Protein AF-A0A7S4MY17-F1 (afdb_monomer_lite)

Foldseek 3Di:
DQADEDEDAQLVVCVVVLVVCVVVVPPNLLRHAYYAYEQDNDDPVCVVPDPDQDLHDLQVRLLSLLVCCVVSVHPYYYHDHSDDPSSRVSNVVSNPVPPDPPDDD

InterPro domains:
  IPR003726 Homocysteine-binding domain [PF02574] (3-94)
  IPR036589 Homocysteine-binding domain superfamily [G3DSA:3.20.20.330] (1-102)
  IPR036589 Homocysteine-binding domain superfamily [SSF82282] (1-98)

Organism: NCBI:txid265563

Radius of gyration: 14.43 Å; chains: 1; bounding box: 33×27×44 Å

Sequence (105 aa):
PIFYMVSCAHPSHLFQTLEKAGAKGEKWLDRFKGFRTNASCKSHEELDNSTVLDRGDILELSVALKKMHAEYNLRIVGGCCGTDHEHIQAISRCISDVSDSPDTQ

Secondary structure (DSSP, 8-state):
---EEEEEE-GGGTHHHHHHHHHTT-TTGGGEEEEEE-S--S-HHHHHT-SS-----HHHHHHHHHHHHHHHT-SEEEE-TT--HHHHHHHHHHHHTS-------

Structure (mmCIF, N/CA/C/O backbone):
data_AF-A0A7S4MY17-F1
#
_entry.id   AF-A0A7S4MY17-F1
#
loop_
_atom_site.group_PDB
_atom_site.id
_atom_site.type_symbol
_atom_site.label_atom_id
_atom_site.label_alt_id
_atom_site.label_comp_id
_atom_site.label_asym_id
_atom_site.label_entity_id
_atom_site.label_seq_id
_atom_site.pdbx_PDB_ins_code
_atom_site.Cartn_x
_atom_site.Cartn_y
_atom_site.Cartn_z
_atom_site.occupancy
_atom_site.B_iso_or_equiv
_atom_site.auth_seq_id
_atom_site.auth_comp_id
_atom_site.auth_asym_id
_atom_site.auth_atom_id
_atom_site.pdbx_PDB_model_num
ATOM 1 N N . PRO A 1 1 ? -22.959 -0.524 0.927 1.00 83.94 1 PRO A N 1
ATOM 2 C CA . PRO A 1 1 ? -21.772 -1.379 0.645 1.00 83.94 1 PRO A CA 1
ATOM 3 C C . PRO A 1 1 ? -21.294 -2.055 1.939 1.00 83.94 1 PRO A C 1
ATOM 5 O O . PRO A 1 1 ? -21.636 -1.545 3.000 1.00 83.94 1 PRO A O 1
ATOM 8 N N . ILE A 1 2 ? -20.553 -3.169 1.882 1.00 92.06 2 ILE A N 1
ATOM 9 C CA . ILE A 1 2 ? -20.018 -3.842 3.089 1.00 92.06 2 ILE A CA 1
ATOM 10 C C . ILE A 1 2 ? -18.659 -3.229 3.464 1.00 92.06 2 ILE A C 1
ATOM 12 O O . ILE A 1 2 ? -18.470 -2.752 4.578 1.00 92.06 2 ILE A O 1
ATOM 16 N N . PHE A 1 3 ? -17.767 -3.065 2.490 1.00 96.19 3 PHE A N 1
ATOM 17 C CA . PHE A 1 3 ? -16.484 -2.370 2.632 1.00 96.19 3 PHE A CA 1
ATOM 18 C C . PHE A 1 3 ? -16.141 -1.590 1.354 1.00 96.19 3 PHE A C 1
ATOM 20 O O . PHE A 1 3 ? -16.883 -1.649 0.370 1.00 96.19 3 PHE A O 1
ATOM 27 N N . TYR A 1 4 ? -15.034 -0.854 1.399 1.00 95.50 4 TYR A N 1
ATOM 28 C CA . TYR A 1 4 ? -14.445 -0.119 0.286 1.00 95.50 4 TYR A CA 1
ATOM 29 C C . TYR A 1 4 ? -13.002 -0.574 0.055 1.00 95.50 4 TYR A C 1
ATOM 31 O O . TYR A 1 4 ? -12.324 -1.041 0.977 1.00 95.50 4 TYR A O 1
ATOM 39 N N . MET A 1 5 ? -12.543 -0.417 -1.184 1.00 96.44 5 MET A N 1
ATOM 40 C CA . MET A 1 5 ? -11.183 -0.719 -1.612 1.00 96.44 5 MET A CA 1
ATOM 41 C C . MET A 1 5 ? -10.680 0.391 -2.527 1.00 96.44 5 MET A C 1
ATOM 43 O O . MET A 1 5 ? -11.449 0.928 -3.322 1.00 96.44 5 MET A O 1
ATOM 47 N N . VAL A 1 6 ? -9.384 0.685 -2.436 1.00 96.62 6 VAL A N 1
ATOM 48 C CA . VAL A 1 6 ? -8.679 1.535 -3.400 1.00 96.62 6 VAL A CA 1
ATOM 49 C C . VAL A 1 6 ? -7.873 0.649 -4.347 1.00 96.62 6 VAL A C 1
ATOM 51 O O . VAL A 1 6 ? -7.349 -0.395 -3.953 1.00 96.62 6 VAL A O 1
ATOM 54 N N . SER A 1 7 ? -7.766 1.049 -5.608 1.00 96.00 7 SER A N 1
ATOM 55 C CA . SER A 1 7 ? -6.866 0.423 -6.572 1.00 96.00 7 SER A CA 1
ATOM 56 C C . SER A 1 7 ? -6.175 1.474 -7.429 1.00 96.00 7 SER A C 1
ATOM 58 O O . SER A 1 7 ? -6.611 2.621 -7.458 1.00 96.00 7 SER A O 1
ATOM 60 N N . CYS A 1 8 ? -5.154 1.064 -8.179 1.00 94.50 8 CYS A N 1
ATOM 61 C CA . CYS A 1 8 ? -4.462 1.911 -9.152 1.00 94.50 8 CYS A CA 1
ATOM 62 C C . CYS A 1 8 ? -3.767 3.140 -8.532 1.00 94.50 8 CYS A C 1
ATOM 64 O O . CYS A 1 8 ? -3.757 4.228 -9.106 1.00 94.50 8 CYS A O 1
ATOM 66 N N . ALA A 1 9 ? -3.201 2.965 -7.336 1.00 94.94 9 ALA A N 1
ATOM 67 C CA . ALA A 1 9 ? -2.400 3.973 -6.648 1.00 94.94 9 ALA A CA 1
ATOM 68 C C . ALA A 1 9 ? -1.229 3.311 -5.910 1.00 94.94 9 ALA A C 1
ATOM 70 O O . ALA A 1 9 ? -1.357 2.183 -5.424 1.00 94.94 9 ALA A O 1
ATOM 71 N N . HIS A 1 10 ? -0.098 4.002 -5.808 1.00 96.25 10 HIS A N 1
ATOM 72 C CA . HIS A 1 10 ? 1.010 3.604 -4.936 1.00 96.25 10 HIS A CA 1
ATOM 73 C C . HIS A 1 10 ? 0.685 3.923 -3.459 1.00 96.25 10 HIS A C 1
ATOM 75 O O . HIS A 1 10 ? -0.031 4.901 -3.209 1.00 96.25 10 HIS A O 1
ATOM 81 N N . PRO A 1 11 ? 1.186 3.160 -2.460 1.00 95.44 11 PRO A N 1
ATOM 82 C CA . PRO A 1 11 ? 0.880 3.397 -1.046 1.00 95.44 11 PRO A CA 1
ATOM 83 C C . PRO A 1 11 ? 1.271 4.805 -0.575 1.00 95.44 11 PRO A C 1
ATOM 85 O O . PRO A 1 11 ? 0.549 5.422 0.211 1.00 95.44 11 PRO A O 1
ATOM 88 N N . SER A 1 12 ? 2.373 5.347 -1.113 1.00 94.75 12 SER A N 1
ATOM 89 C CA . SER A 1 12 ? 2.881 6.685 -0.770 1.00 94.75 12 SER A CA 1
ATOM 90 C C . SER A 1 12 ? 1.859 7.805 -0.990 1.00 94.75 12 SER A C 1
ATOM 92 O O . SER A 1 12 ? 1.844 8.768 -0.228 1.00 94.75 12 SER A O 1
ATOM 94 N N . HIS A 1 13 ? 0.963 7.669 -1.972 1.00 94.44 13 HIS A N 1
ATOM 95 C CA . HIS A 1 13 ? -0.074 8.667 -2.250 1.00 94.44 13 HIS A CA 1
ATOM 96 C C . HIS A 1 13 ? -1.245 8.621 -1.256 1.00 94.44 13 HIS A C 1
ATOM 98 O O . HIS A 1 13 ? -2.038 9.561 -1.197 1.00 94.44 13 HIS A O 1
ATOM 104 N N . LEU A 1 14 ? -1.382 7.540 -0.481 1.00 93.88 14 LEU A N 1
ATOM 105 C CA . LEU A 1 14 ? -2.503 7.340 0.439 1.00 93.88 14 LEU A CA 1
ATOM 106 C C . LEU A 1 14 ? -2.143 7.590 1.901 1.00 93.88 14 LEU A C 1
ATOM 108 O O . LEU A 1 14 ? -3.025 8.028 2.638 1.00 93.88 14 LEU A O 1
ATOM 112 N N . PHE A 1 15 ? -0.893 7.352 2.320 1.00 92.94 15 PHE A N 1
ATOM 113 C CA . PHE A 1 15 ? -0.497 7.415 3.736 1.00 92.94 15 PHE A CA 1
ATOM 114 C C . PHE A 1 15 ? -0.976 8.687 4.432 1.00 92.94 15 PHE A C 1
ATOM 116 O O . PHE A 1 15 ? -1.708 8.610 5.413 1.00 92.94 15 PHE A O 1
ATOM 123 N N . GLN A 1 16 ? -0.675 9.858 3.868 1.00 94.31 16 GLN A N 1
ATOM 124 C CA . GLN A 1 16 ? -1.053 11.124 4.494 1.00 94.31 16 GLN A CA 1
ATOM 125 C C . GLN A 1 16 ? -2.580 11.289 4.624 1.00 94.31 16 GLN A C 1
ATOM 127 O O . GLN A 1 16 ? -3.071 11.865 5.596 1.00 94.31 16 GLN A O 1
ATOM 132 N N . THR A 1 17 ? -3.345 10.814 3.640 1.00 94.75 17 THR A N 1
ATOM 133 C CA . THR A 1 17 ? -4.812 10.898 3.652 1.00 94.75 17 THR A CA 1
ATOM 134 C C . THR A 1 17 ? -5.402 9.966 4.707 1.00 94.75 17 THR A C 1
ATOM 136 O O . THR A 1 17 ? -6.299 10.376 5.445 1.00 94.75 17 THR A O 1
ATOM 139 N N . LEU A 1 18 ? -4.882 8.741 4.809 1.00 95.62 18 LEU A N 1
ATOM 140 C CA . LEU A 1 18 ? -5.334 7.747 5.781 1.00 95.62 18 LEU A CA 1
ATOM 141 C C . LEU A 1 18 ? -4.959 8.143 7.215 1.00 95.62 18 LEU A C 1
ATOM 143 O O . LEU A 1 18 ? -5.820 8.100 8.090 1.00 95.62 18 LEU A O 1
ATOM 147 N N . GLU A 1 19 ? -3.739 8.637 7.441 1.00 95.75 19 GLU A N 1
ATOM 148 C CA . GLU A 1 19 ? -3.295 9.158 8.741 1.00 95.75 19 GLU A CA 1
ATOM 149 C C . GLU A 1 19 ? -4.183 10.319 9.210 1.00 95.75 19 GLU A C 1
ATOM 151 O O . GLU A 1 19 ? -4.673 10.325 10.341 1.00 95.75 19 GLU A O 1
ATOM 156 N N . LYS A 1 20 ? -4.466 11.287 8.325 1.00 97.12 20 LYS A N 1
ATOM 157 C CA . LYS A 1 20 ? -5.373 12.408 8.630 1.00 97.12 20 LYS A CA 1
ATOM 158 C C . LYS A 1 20 ? -6.792 11.934 8.944 1.00 97.12 20 LYS A C 1
ATOM 160 O O . LYS A 1 20 ? -7.437 12.516 9.813 1.00 97.12 20 LYS A O 1
ATOM 165 N N . ALA A 1 21 ? -7.291 10.925 8.232 1.00 96.06 21 ALA A N 1
ATOM 166 C CA . ALA A 1 21 ? -8.613 10.358 8.477 1.00 96.06 21 ALA A CA 1
ATOM 167 C C . ALA A 1 21 ? -8.674 9.634 9.831 1.00 96.06 21 ALA A C 1
ATOM 169 O O . ALA A 1 21 ? -9.611 9.851 10.599 1.00 96.06 21 ALA A O 1
ATOM 170 N N . GLY A 1 22 ? -7.643 8.850 10.160 1.00 95.94 22 GLY A N 1
ATOM 171 C CA . GLY A 1 22 ? -7.504 8.185 11.454 1.00 95.94 22 GLY A CA 1
ATOM 172 C C . GLY A 1 22 ? -7.443 9.182 12.612 1.00 95.94 22 GLY A C 1
ATOM 173 O O . GLY A 1 22 ? -8.209 9.063 13.564 1.00 95.94 22 GLY A O 1
ATOM 174 N N . ALA A 1 23 ? -6.626 10.234 12.490 1.00 96.38 23 ALA A N 1
ATOM 175 C CA . ALA A 1 23 ? -6.512 11.289 13.502 1.00 96.38 23 ALA A CA 1
ATOM 176 C C . ALA A 1 23 ? -7.832 12.044 13.751 1.00 96.38 23 ALA A C 1
ATOM 178 O O . ALA A 1 23 ? -8.069 12.542 14.850 1.00 96.38 23 ALA A O 1
ATOM 179 N N . LYS A 1 24 ? -8.701 12.128 12.738 1.00 97.69 24 LYS A N 1
ATOM 180 C CA . LYS A 1 24 ? -10.036 12.733 12.840 1.00 97.69 24 LYS A CA 1
ATOM 181 C C . LYS A 1 24 ? -11.120 11.761 13.322 1.00 97.69 24 LYS A C 1
ATOM 183 O O . LYS A 1 24 ? -12.249 12.194 13.533 1.00 97.69 24 LYS A O 1
ATOM 188 N N . GLY A 1 25 ? -10.810 10.473 13.486 1.00 96.19 25 GLY A N 1
ATOM 189 C CA . GLY A 1 25 ? -11.794 9.451 13.855 1.00 96.19 25 GLY A CA 1
ATOM 190 C C . GLY A 1 25 ? -12.840 9.198 12.763 1.00 96.19 25 GLY A C 1
ATOM 191 O O . GLY A 1 25 ? -14.011 8.950 13.057 1.00 96.19 25 GLY A O 1
ATOM 192 N N . GLU A 1 26 ? -12.445 9.302 11.494 1.00 97.00 26 GLU A N 1
ATOM 193 C CA . GLU A 1 26 ? -13.345 9.108 10.359 1.00 97.00 26 GLU A CA 1
ATOM 194 C C . GLU A 1 26 ? -13.824 7.649 10.259 1.00 97.00 26 GLU A C 1
ATOM 196 O O . GLU A 1 26 ? -13.081 6.746 9.876 1.00 97.00 26 GLU A O 1
ATOM 201 N N . LYS A 1 27 ? -15.113 7.413 10.525 1.00 94.75 27 LYS A N 1
ATOM 202 C CA . LYS A 1 27 ? -15.718 6.063 10.593 1.00 94.75 27 LYS A CA 1
ATOM 203 C C . LYS A 1 27 ? -15.647 5.255 9.295 1.00 94.75 27 LYS A C 1
ATOM 205 O O . LYS A 1 27 ? -15.861 4.045 9.297 1.00 94.75 27 LYS A O 1
ATOM 210 N N . TRP A 1 28 ? -15.417 5.898 8.150 1.00 94.19 28 TRP A N 1
ATOM 211 C CA . TRP A 1 28 ? -15.285 5.171 6.887 1.00 94.19 28 TRP A CA 1
ATOM 212 C C . TRP A 1 28 ? -14.002 4.333 6.839 1.00 94.19 28 TRP A C 1
ATOM 214 O O . TRP A 1 28 ? -13.972 3.337 6.111 1.00 94.19 28 TRP A O 1
ATOM 224 N N . LEU A 1 29 ? -12.985 4.691 7.633 1.00 95.56 29 LEU A N 1
ATOM 225 C CA . LEU A 1 29 ? -11.716 3.974 7.709 1.00 95.56 29 LEU A CA 1
ATOM 226 C C . LEU A 1 29 ? -11.908 2.551 8.261 1.00 95.56 29 LEU A C 1
ATOM 228 O O . LEU A 1 29 ? -11.304 1.612 7.747 1.00 95.56 29 LEU A O 1
ATOM 232 N N . ASP A 1 30 ? -12.875 2.348 9.165 1.00 94.50 30 ASP A N 1
ATOM 233 C CA . ASP A 1 30 ? -13.284 1.021 9.662 1.00 94.50 30 ASP A CA 1
ATOM 234 C C . ASP A 1 30 ? -13.796 0.099 8.550 1.00 94.50 30 ASP A C 1
ATOM 236 O O . ASP A 1 30 ? -13.831 -1.125 8.693 1.00 94.50 30 ASP A O 1
ATOM 240 N N . ARG A 1 31 ? -14.209 0.683 7.423 1.00 96.44 31 ARG A N 1
ATOM 241 C CA . ARG A 1 31 ? -14.734 -0.017 6.249 1.00 96.44 31 ARG A CA 1
ATOM 242 C C . ARG A 1 31 ? -13.764 0.007 5.069 1.00 96.44 31 ARG A C 1
ATOM 244 O O . ARG A 1 31 ? -14.095 -0.559 4.029 1.00 96.44 31 ARG A O 1
ATOM 251 N N . PHE A 1 32 ? -12.577 0.595 5.211 1.00 96.88 32 PHE A N 1
ATOM 252 C CA . PHE A 1 32 ? -11.485 0.449 4.253 1.00 96.88 32 PHE A CA 1
ATOM 253 C C . PHE A 1 32 ? -10.815 -0.909 4.478 1.00 96.88 32 PHE A C 1
ATOM 255 O O . PHE A 1 32 ? -10.151 -1.134 5.487 1.00 96.88 32 PHE A O 1
ATOM 262 N N . LYS A 1 33 ? -11.076 -1.863 3.577 1.00 97.25 33 LYS A N 1
ATOM 263 C CA . LYS A 1 33 ? -10.642 -3.262 3.752 1.00 97.25 33 LYS A CA 1
ATOM 264 C C . LYS A 1 33 ? -9.878 -3.827 2.573 1.00 97.25 33 LYS A C 1
ATOM 266 O O . LYS A 1 33 ? -9.502 -4.997 2.623 1.00 97.25 33 LYS A O 1
ATOM 271 N N . GLY A 1 34 ? -9.617 -3.025 1.545 1.00 97.00 34 GLY A N 1
ATOM 272 C CA . GLY A 1 34 ? -8.861 -3.488 0.395 1.00 97.00 34 GLY A CA 1
ATOM 273 C C . GLY A 1 34 ? -7.923 -2.449 -0.187 1.00 97.00 34 GLY A C 1
ATOM 274 O O . GLY A 1 34 ? -8.283 -1.275 -0.288 1.00 97.00 34 GLY A O 1
ATOM 275 N N . PHE A 1 35 ? -6.764 -2.900 -0.660 1.00 97.75 35 PHE A N 1
ATOM 276 C CA . PHE A 1 35 ? -5.878 -2.078 -1.470 1.00 97.75 35 PHE A CA 1
ATOM 277 C C . PHE A 1 35 ? -5.154 -2.895 -2.549 1.00 97.75 35 PHE A C 1
ATOM 279 O O . PHE A 1 35 ? -4.494 -3.892 -2.254 1.00 97.75 35 PHE A O 1
ATOM 286 N N . ARG A 1 36 ? -5.280 -2.464 -3.812 1.00 97.50 36 ARG A N 1
ATOM 287 C CA . ARG A 1 36 ? -4.551 -3.021 -4.963 1.00 97.50 36 ARG A CA 1
ATOM 288 C C . ARG A 1 36 ? -3.612 -1.987 -5.567 1.00 97.50 36 ARG A C 1
ATOM 290 O O . ARG A 1 36 ? -4.052 -1.069 -6.258 1.00 97.50 36 ARG A O 1
ATOM 297 N N . THR A 1 37 ? -2.326 -2.143 -5.311 1.00 97.19 37 THR A N 1
ATOM 298 C CA . THR A 1 37 ? -1.363 -1.063 -5.500 1.00 97.19 37 THR A CA 1
ATOM 299 C C . THR A 1 37 ? -0.719 -1.033 -6.886 1.00 97.19 37 THR A C 1
ATOM 301 O O . THR A 1 37 ? -0.547 -2.079 -7.508 1.00 97.19 37 THR A O 1
ATOM 304 N N . ASN A 1 38 ? -0.351 0.155 -7.369 1.00 96.81 38 ASN A N 1
ATOM 305 C CA . ASN A 1 38 ? 0.575 0.278 -8.496 1.00 96.81 38 ASN A CA 1
ATOM 306 C C . ASN A 1 38 ? 2.008 0.011 -8.037 1.00 96.81 38 ASN A C 1
ATOM 308 O O . ASN A 1 38 ? 2.338 0.269 -6.884 1.00 96.81 38 ASN A O 1
ATOM 312 N N . ALA A 1 39 ? 2.850 -0.475 -8.946 1.00 96.88 39 ALA A N 1
ATOM 313 C CA . ALA A 1 39 ? 4.247 -0.750 -8.627 1.00 96.88 39 ALA A CA 1
ATOM 314 C C . ALA A 1 39 ? 5.102 0.523 -8.541 1.00 96.88 39 ALA A C 1
ATOM 316 O O . ALA A 1 39 ? 5.864 0.694 -7.596 1.00 96.88 39 ALA A O 1
ATOM 317 N N . SER A 1 40 ? 4.944 1.438 -9.500 1.00 95.94 40 SER A N 1
ATOM 318 C CA . SER A 1 40 ? 5.648 2.723 -9.494 1.00 95.94 40 SER A CA 1
ATOM 319 C C . SER A 1 40 ? 5.016 3.707 -8.509 1.00 95.94 40 SER A C 1
ATOM 321 O O . SER A 1 40 ? 3.791 3.784 -8.398 1.00 95.94 40 SER A O 1
ATOM 323 N N . CYS A 1 41 ? 5.864 4.494 -7.844 1.00 94.38 41 CYS A N 1
ATOM 324 C CA . CYS A 1 41 ? 5.484 5.615 -6.983 1.00 94.38 41 CYS A CA 1
ATOM 325 C C . CYS A 1 41 ? 5.266 6.935 -7.737 1.00 94.38 41 CYS A C 1
ATOM 327 O O . CYS A 1 41 ? 4.969 7.954 -7.108 1.00 94.38 41 CYS A O 1
ATOM 329 N N . LYS A 1 42 ? 5.425 6.920 -9.064 1.00 93.06 42 LYS A N 1
ATOM 330 C CA . LYS A 1 42 ? 5.132 8.057 -9.931 1.00 93.06 42 LYS A CA 1
ATOM 331 C C . LYS A 1 42 ? 3.639 8.357 -9.951 1.00 93.06 42 LYS A C 1
ATOM 333 O O . LYS A 1 42 ? 2.794 7.465 -9.846 1.00 93.06 42 LYS A O 1
ATOM 338 N N . SER A 1 43 ? 3.329 9.631 -10.135 1.00 88.69 43 SER A N 1
ATOM 339 C CA . SER A 1 43 ? 1.970 10.097 -10.382 1.00 88.69 43 SER A CA 1
ATOM 340 C C . SER A 1 43 ? 1.412 9.536 -11.695 1.00 88.69 43 SER A C 1
ATOM 342 O O . SER A 1 43 ? 2.154 9.126 -12.590 1.00 88.69 43 SER A O 1
ATOM 344 N N . HIS A 1 44 ? 0.083 9.549 -11.835 1.00 84.94 44 HIS A N 1
ATOM 345 C CA . HIS A 1 44 ? -0.581 9.140 -13.077 1.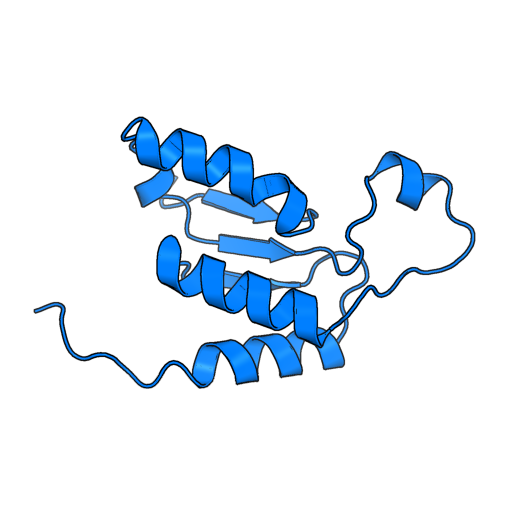00 84.94 44 HIS A CA 1
ATOM 346 C C . HIS A 1 44 ? -0.088 9.941 -14.288 1.00 84.94 44 HIS A C 1
ATOM 348 O O . HIS A 1 44 ? 0.188 9.346 -15.320 1.00 84.94 44 HIS A O 1
ATOM 354 N N . GLU A 1 45 ? 0.118 11.252 -14.141 1.00 88.81 45 GLU A N 1
ATOM 355 C CA . GLU A 1 45 ? 0.625 12.111 -15.221 1.00 88.81 45 GLU A CA 1
ATOM 356 C C . GLU A 1 45 ? 2.043 11.717 -15.667 1.00 88.81 45 GLU A C 1
ATOM 358 O O . GLU A 1 45 ? 2.331 11.656 -16.863 1.00 88.81 45 GLU A O 1
ATOM 363 N N . GLU A 1 46 ? 2.935 11.408 -14.725 1.00 88.88 46 GLU A N 1
ATOM 364 C CA . GLU A 1 46 ? 4.292 10.951 -15.043 1.00 88.88 46 GLU A CA 1
ATOM 365 C C . GLU A 1 46 ? 4.294 9.583 -15.733 1.00 88.88 46 GLU A C 1
ATOM 367 O O . GLU A 1 46 ? 5.139 9.335 -16.595 1.00 88.88 46 GLU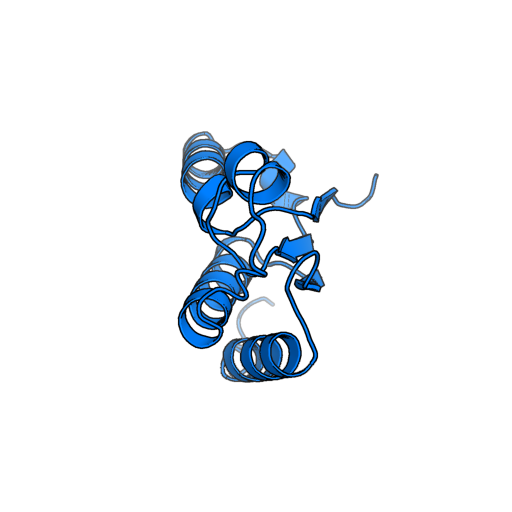 A O 1
ATOM 372 N N . LEU A 1 47 ? 3.365 8.697 -15.361 1.00 87.69 47 LEU A N 1
ATOM 373 C CA . LEU A 1 47 ? 3.213 7.380 -15.979 1.00 87.69 47 LEU A CA 1
ATOM 374 C C . LEU A 1 47 ? 2.628 7.474 -17.390 1.00 87.69 47 LEU A C 1
ATOM 376 O O . LEU A 1 47 ? 3.154 6.828 -18.293 1.00 87.69 47 LEU A O 1
ATOM 380 N N . ASP A 1 48 ? 1.609 8.308 -17.596 1.00 87.00 48 ASP A N 1
ATOM 381 C CA . ASP A 1 48 ? 0.970 8.513 -18.902 1.00 87.00 48 ASP A CA 1
ATOM 382 C C . ASP A 1 48 ? 1.953 9.066 -19.946 1.00 87.00 48 ASP A C 1
ATOM 384 O O . ASP A 1 48 ? 1.853 8.757 -21.134 1.00 87.00 48 ASP A O 1
ATOM 388 N N . ASN A 1 49 ? 2.940 9.847 -19.500 1.00 89.50 49 ASN A N 1
ATOM 389 C CA . ASN A 1 49 ? 3.983 10.416 -20.353 1.00 89.50 49 ASN A CA 1
ATOM 390 C C . ASN A 1 49 ? 5.277 9.585 -20.386 1.00 89.50 49 ASN A C 1
ATOM 392 O O . ASN A 1 49 ? 6.266 10.002 -20.997 1.00 89.50 49 ASN A O 1
ATOM 396 N N . SER A 1 50 ? 5.316 8.420 -19.733 1.00 88.50 50 SER A N 1
ATOM 397 C CA . SER A 1 50 ? 6.519 7.594 -19.690 1.00 88.50 50 SER A CA 1
ATOM 398 C C . SER A 1 50 ? 6.614 6.660 -20.893 1.00 88.50 50 SER A C 1
ATOM 400 O O . SER A 1 50 ? 5.703 5.894 -21.189 1.00 88.50 50 SER A O 1
ATOM 402 N N . THR A 1 51 ? 7.764 6.658 -21.562 1.00 90.19 51 THR A N 1
ATOM 403 C CA . THR A 1 51 ? 8.072 5.697 -22.637 1.00 90.19 51 THR A CA 1
ATOM 404 C C . THR A 1 51 ? 8.711 4.409 -22.121 1.00 90.19 51 THR A C 1
ATOM 406 O O . THR A 1 51 ? 8.928 3.473 -22.890 1.00 90.19 51 THR A O 1
ATOM 409 N N . VAL A 1 52 ? 9.030 4.354 -20.826 1.00 90.19 52 VAL A N 1
ATOM 410 C CA . VAL A 1 52 ? 9.687 3.221 -20.176 1.00 90.19 52 VAL A CA 1
ATOM 411 C C . VAL A 1 52 ? 8.794 2.719 -19.056 1.00 90.19 52 VAL A C 1
ATOM 413 O O . VAL A 1 52 ? 8.293 3.498 -18.248 1.00 90.19 52 VAL A O 1
ATOM 416 N N . LEU A 1 53 ? 8.625 1.401 -18.986 1.00 88.38 53 LEU A N 1
ATOM 417 C CA . LEU A 1 53 ? 7.925 0.782 -17.872 1.00 88.38 53 LEU A CA 1
ATOM 418 C C . LEU A 1 53 ? 8.736 0.967 -16.586 1.00 88.38 53 LEU A C 1
ATOM 420 O O . LEU 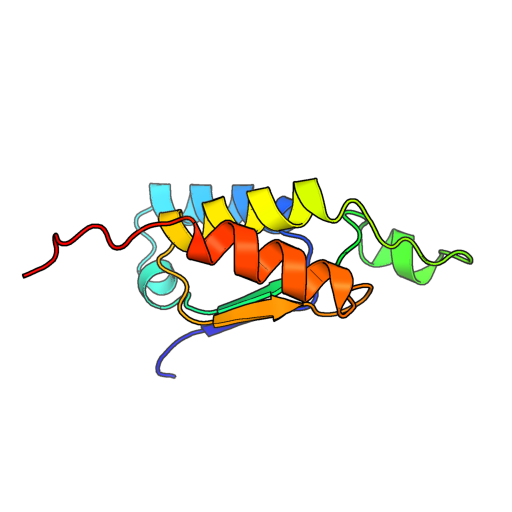A 1 53 ? 9.807 0.383 -16.427 1.00 88.38 53 LEU A O 1
ATOM 424 N N . ASP A 1 54 ? 8.193 1.744 -15.657 1.00 92.50 54 ASP A N 1
ATOM 425 C CA . ASP A 1 54 ? 8.687 1.810 -14.289 1.00 92.50 54 ASP A CA 1
ATOM 426 C C . ASP A 1 54 ? 8.002 0.730 -13.448 1.00 92.50 54 ASP A C 1
ATOM 428 O O . ASP A 1 54 ? 6.803 0.796 -13.165 1.00 92.50 54 ASP A O 1
ATOM 432 N N . ARG A 1 55 ? 8.773 -0.293 -13.080 1.00 94.19 55 ARG A N 1
ATOM 433 C CA . ARG A 1 55 ? 8.307 -1.389 -12.228 1.00 94.19 55 ARG A CA 1
ATOM 434 C C . ARG A 1 55 ? 8.445 -1.088 -10.732 1.00 94.19 55 ARG A C 1
ATOM 436 O O . ARG A 1 55 ? 8.034 -1.921 -9.943 1.00 94.19 55 ARG A O 1
ATOM 443 N N . GLY A 1 56 ? 9.001 0.058 -10.334 1.00 95.69 56 GLY A N 1
ATOM 444 C CA . GLY A 1 56 ? 9.222 0.393 -8.926 1.00 95.69 56 GLY A CA 1
ATOM 445 C C . GLY A 1 56 ? 10.161 -0.569 -8.183 1.00 95.69 56 GLY A C 1
ATOM 446 O O . GLY A 1 56 ? 10.836 -1.411 -8.784 1.00 95.69 56 GLY A O 1
ATOM 447 N N . ASP A 1 57 ? 10.203 -0.428 -6.856 1.00 97.31 57 ASP A N 1
ATOM 448 C CA . ASP A 1 57 ? 10.957 -1.300 -5.951 1.00 97.31 57 ASP A CA 1
ATOM 449 C C . ASP A 1 57 ? 10.012 -2.300 -5.263 1.00 97.31 57 ASP A C 1
ATOM 451 O O . ASP A 1 57 ? 9.135 -1.941 -4.474 1.00 97.31 57 ASP A O 1
ATOM 455 N N . ILE A 1 58 ? 10.201 -3.587 -5.567 1.00 97.56 58 ILE A N 1
ATOM 456 C CA . ILE A 1 58 ? 9.371 -4.686 -5.056 1.00 97.56 58 ILE A CA 1
ATOM 457 C C . ILE A 1 58 ? 9.434 -4.790 -3.526 1.00 97.56 58 ILE A C 1
ATOM 459 O O . ILE A 1 58 ? 8.418 -5.087 -2.885 1.00 97.56 58 ILE A O 1
ATOM 463 N N . LEU A 1 59 ? 10.614 -4.595 -2.931 1.00 96.75 59 LEU A N 1
ATOM 464 C CA . LEU A 1 59 ? 10.812 -4.751 -1.495 1.00 96.75 59 LEU A CA 1
ATOM 465 C C . LEU A 1 59 ? 10.182 -3.578 -0.746 1.00 96.75 59 LEU A C 1
ATOM 467 O O . LEU A 1 59 ? 9.425 -3.803 0.201 1.00 96.75 59 LEU A O 1
ATOM 471 N N . GLU A 1 60 ? 10.440 -2.352 -1.201 1.00 96.62 60 GLU A N 1
ATOM 472 C CA . GLU A 1 60 ? 9.836 -1.142 -0.643 1.00 96.62 60 GLU A CA 1
ATOM 473 C C . GLU A 1 60 ? 8.305 -1.233 -0.682 1.00 96.62 60 GLU A C 1
ATOM 475 O O . GLU A 1 60 ? 7.639 -1.042 0.341 1.00 96.62 60 GLU A O 1
ATOM 480 N N . LEU A 1 61 ? 7.745 -1.628 -1.831 1.00 97.44 61 LEU A N 1
ATOM 481 C CA . LEU A 1 61 ? 6.304 -1.790 -2.009 1.00 97.44 61 LEU A CA 1
ATOM 482 C C . LEU A 1 61 ? 5.714 -2.828 -1.046 1.00 97.44 61 LEU A C 1
ATOM 484 O O . LEU A 1 61 ? 4.659 -2.606 -0.444 1.00 97.44 61 LEU A O 1
ATOM 488 N N . SER A 1 62 ? 6.399 -3.961 -0.878 1.00 97.00 62 SER A N 1
ATOM 489 C CA . SER A 1 62 ? 5.953 -5.051 -0.004 1.00 97.00 62 SER A CA 1
ATOM 490 C C . SER A 1 62 ? 5.947 -4.635 1.467 1.00 97.00 62 SER A C 1
ATOM 492 O O . SER A 1 62 ? 4.977 -4.902 2.180 1.00 97.00 62 SER A O 1
ATOM 494 N N . VAL A 1 63 ? 6.988 -3.925 1.915 1.00 96.69 63 VAL A N 1
ATOM 495 C CA . VAL A 1 63 ? 7.081 -3.387 3.282 1.00 96.69 63 VAL A CA 1
ATOM 496 C C . VAL A 1 63 ? 5.999 -2.334 3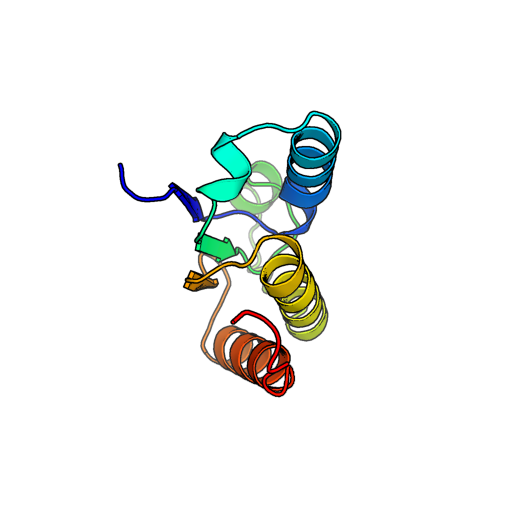.530 1.00 96.69 63 VAL A C 1
ATOM 498 O O . VAL A 1 63 ? 5.329 -2.367 4.567 1.00 96.69 63 VAL A O 1
ATOM 501 N N . ALA A 1 64 ? 5.770 -1.438 2.568 1.00 96.31 64 ALA A N 1
ATOM 502 C CA . ALA A 1 64 ? 4.715 -0.433 2.649 1.00 96.31 64 ALA A CA 1
ATOM 503 C C . ALA A 1 64 ? 3.322 -1.076 2.773 1.00 96.31 64 ALA A C 1
ATOM 505 O O . ALA A 1 64 ? 2.527 -0.681 3.631 1.00 96.31 64 ALA A O 1
ATOM 506 N N . LEU A 1 65 ? 3.035 -2.111 1.976 1.00 96.25 65 LEU A N 1
ATOM 507 C CA . LEU A 1 65 ? 1.771 -2.843 2.057 1.00 96.25 65 LEU A CA 1
ATOM 508 C C . LEU A 1 65 ? 1.615 -3.640 3.354 1.00 96.25 65 LEU A C 1
ATOM 510 O O . LEU A 1 65 ? 0.512 -3.664 3.900 1.00 96.25 65 LEU A O 1
ATOM 514 N N . LYS A 1 66 ? 2.687 -4.235 3.892 1.00 96.44 66 LYS A N 1
ATOM 515 C CA . LYS A 1 66 ? 2.663 -4.875 5.218 1.00 96.44 66 LYS A CA 1
ATOM 516 C C . LYS A 1 66 ? 2.263 -3.880 6.307 1.00 96.44 66 LYS A C 1
ATOM 518 O O . LYS A 1 66 ? 1.397 -4.195 7.125 1.00 96.44 66 LYS A O 1
ATOM 523 N N . LYS A 1 67 ? 2.845 -2.674 6.292 1.00 95.44 67 LYS A N 1
ATOM 524 C CA . LYS A 1 67 ? 2.485 -1.600 7.231 1.00 95.44 67 LYS A CA 1
ATOM 525 C C . LYS A 1 67 ? 0.999 -1.253 7.119 1.00 95.44 67 LYS A C 1
ATOM 527 O O . LYS A 1 67 ? 0.295 -1.290 8.122 1.00 95.44 67 LYS A O 1
ATOM 532 N N . MET A 1 68 ? 0.504 -0.989 5.906 1.00 95.38 68 MET A N 1
ATOM 533 C CA . MET A 1 68 ? -0.913 -0.663 5.691 1.00 95.38 68 MET A CA 1
ATOM 534 C C . MET A 1 68 ? -1.856 -1.794 6.107 1.00 95.38 68 MET A C 1
ATOM 536 O O . MET A 1 68 ? -2.915 -1.532 6.674 1.00 95.38 68 MET A O 1
ATOM 540 N N . HIS A 1 69 ? -1.487 -3.045 5.820 1.00 96.00 69 HIS A N 1
ATOM 541 C CA . HIS A 1 69 ? -2.257 -4.218 6.216 1.00 96.00 69 HIS A CA 1
ATOM 542 C C . HIS A 1 69 ? -2.453 -4.264 7.733 1.00 96.00 69 HIS A C 1
ATOM 544 O O . HIS A 1 69 ? -3.588 -4.410 8.185 1.00 96.00 69 HIS A O 1
ATOM 550 N N . ALA A 1 70 ? -1.371 -4.085 8.498 1.00 94.75 70 ALA A N 1
ATOM 551 C CA . ALA A 1 70 ? -1.416 -4.080 9.956 1.00 94.75 70 ALA A CA 1
ATOM 552 C C . ALA A 1 70 ? -2.178 -2.866 10.515 1.00 94.75 70 ALA A C 1
ATOM 554 O O . ALA A 1 70 ? -3.047 -3.027 11.365 1.00 94.75 70 ALA A O 1
ATOM 555 N N . GLU A 1 71 ? -1.893 -1.662 10.012 1.00 94.44 71 GLU A N 1
ATOM 556 C CA . GLU A 1 71 ? -2.438 -0.410 10.554 1.00 94.44 71 GLU A CA 1
ATOM 557 C C . GLU A 1 71 ? -3.944 -0.248 10.294 1.00 94.44 71 GLU A C 1
ATOM 559 O O . GLU A 1 71 ? -4.680 0.211 11.164 1.00 94.44 71 GLU A O 1
ATOM 564 N N . TYR A 1 72 ? -4.426 -0.667 9.119 1.00 94.50 72 TYR A N 1
ATOM 565 C CA . TYR A 1 72 ? -5.827 -0.486 8.712 1.00 94.50 72 TYR A CA 1
ATOM 566 C C . TYR A 1 72 ? -6.643 -1.788 8.708 1.00 94.50 72 TYR A C 1
ATOM 568 O O . TYR A 1 72 ? -7.821 -1.795 8.325 1.00 94.50 72 TYR A O 1
ATOM 576 N N . ASN A 1 73 ? -6.040 -2.901 9.147 1.00 94.94 73 ASN A N 1
ATOM 577 C CA . ASN A 1 73 ? -6.646 -4.234 9.149 1.00 94.94 73 ASN A CA 1
ATOM 578 C 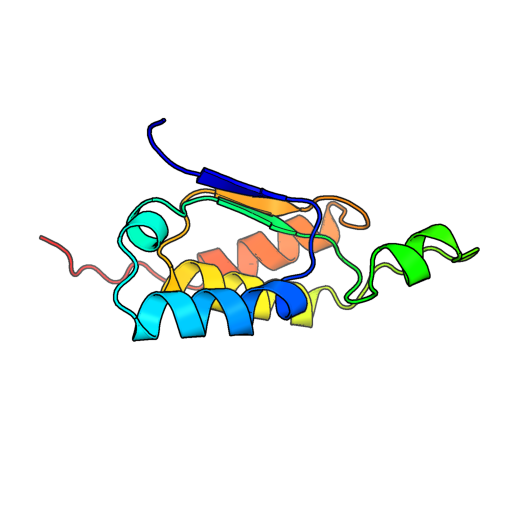C . ASN A 1 73 ? -7.271 -4.561 7.779 1.00 94.94 73 ASN A C 1
ATOM 580 O O . ASN A 1 73 ? -8.479 -4.823 7.656 1.00 94.94 73 ASN A O 1
ATOM 584 N N . LEU A 1 74 ? -6.453 -4.432 6.728 1.00 96.50 74 LEU A N 1
ATOM 585 C CA . LEU A 1 74 ? -6.866 -4.737 5.360 1.00 96.50 74 LEU A CA 1
ATOM 586 C C . LEU A 1 74 ? -7.126 -6.238 5.233 1.00 96.50 74 LEU A C 1
ATOM 588 O O . LEU A 1 74 ? -6.370 -7.055 5.739 1.00 96.50 74 LEU A O 1
ATOM 592 N N . ARG A 1 75 ? -8.195 -6.612 4.530 1.00 96.31 75 ARG A N 1
ATOM 593 C CA . ARG A 1 75 ? -8.549 -8.017 4.269 1.00 96.31 75 ARG A CA 1
ATOM 594 C C . ARG A 1 75 ? -8.190 -8.458 2.856 1.00 96.31 75 ARG A C 1
ATOM 596 O O . ARG A 1 75 ? -8.091 -9.649 2.592 1.00 96.31 75 ARG A O 1
ATOM 603 N N . ILE A 1 76 ? -8.020 -7.500 1.949 1.00 96.31 76 ILE A N 1
ATOM 604 C CA . ILE A 1 76 ? -7.701 -7.733 0.543 1.00 96.31 76 ILE A CA 1
ATOM 605 C C . ILE A 1 76 ? -6.479 -6.885 0.198 1.00 96.31 76 ILE A C 1
ATOM 607 O O . ILE A 1 76 ? -6.550 -5.658 0.193 1.00 96.31 76 ILE A O 1
ATOM 611 N N . VAL A 1 77 ? -5.357 -7.524 -0.107 1.00 97.06 77 VAL A N 1
ATOM 612 C CA . VAL A 1 77 ? -4.134 -6.839 -0.540 1.00 97.06 77 VAL A CA 1
ATOM 613 C C . VAL A 1 77 ? -3.669 -7.451 -1.853 1.00 97.06 77 VAL A C 1
ATOM 615 O O . VAL A 1 77 ? -3.770 -8.660 -2.047 1.00 97.06 77 VAL A O 1
ATOM 618 N N . GLY A 1 78 ? -3.185 -6.627 -2.777 1.00 96.06 78 GLY A N 1
ATOM 619 C CA . GLY A 1 78 ? -2.632 -7.126 -4.029 1.00 96.06 78 GLY A CA 1
ATOM 620 C C . GLY A 1 78 ? -2.076 -6.030 -4.923 1.00 96.06 78 GLY A C 1
ATOM 621 O O . GLY A 1 78 ? -1.882 -4.892 -4.500 1.00 96.06 78 GLY A O 1
ATOM 622 N N . GLY A 1 79 ? -1.850 -6.392 -6.182 1.00 97.00 79 GLY A N 1
ATOM 623 C CA . GLY A 1 79 ? -1.283 -5.517 -7.199 1.00 97.00 79 GLY A CA 1
ATOM 624 C C . GLY A 1 79 ? -2.287 -5.035 -8.252 1.00 97.00 79 GLY A C 1
ATOM 625 O O . GLY A 1 79 ? -3.367 -5.612 -8.449 1.00 97.00 79 GLY A O 1
ATOM 626 N N . CYS A 1 80 ? -1.921 -3.940 -8.907 1.00 96.00 80 CYS A N 1
ATOM 627 C CA . CYS A 1 80 ? -2.593 -3.277 -10.018 1.00 96.00 80 CYS A CA 1
ATOM 628 C C . CYS A 1 80 ? -1.557 -2.973 -11.124 1.00 96.00 80 CYS A C 1
ATOM 630 O O . CYS A 1 80 ? -0.787 -3.864 -11.487 1.00 96.00 80 CYS A O 1
ATOM 632 N N . CYS A 1 81 ? -1.526 -1.767 -11.694 1.00 94.00 81 CYS A N 1
ATOM 633 C CA . CYS A 1 81 ? -0.652 -1.445 -12.824 1.00 94.00 81 CYS A CA 1
ATOM 634 C C . CYS A 1 81 ? 0.837 -1.538 -12.453 1.00 94.00 81 CYS A C 1
ATOM 636 O O . CYS A 1 81 ? 1.257 -1.123 -11.373 1.00 94.00 81 CYS A O 1
ATOM 638 N N . GLY A 1 82 ? 1.641 -2.099 -13.357 1.00 93.62 82 GLY A N 1
ATOM 639 C CA . GLY A 1 82 ? 3.087 -2.276 -13.171 1.00 93.62 82 GLY A CA 1
ATOM 640 C C . GLY A 1 82 ? 3.489 -3.419 -12.232 1.00 93.62 82 GLY A C 1
ATOM 641 O O 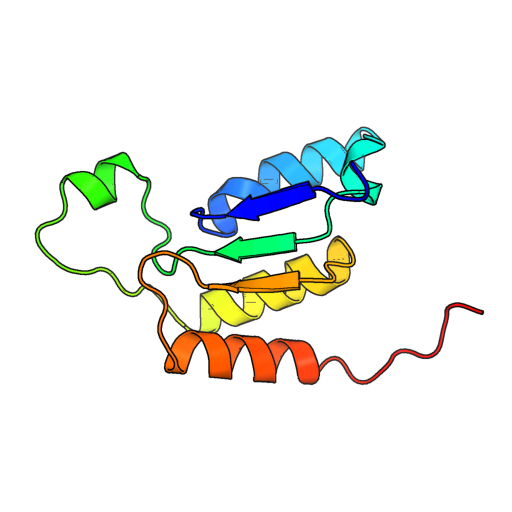. GLY A 1 82 ? 4.665 -3.757 -12.184 1.00 93.62 82 GLY A O 1
ATOM 642 N N . THR A 1 83 ? 2.541 -4.041 -11.519 1.00 96.94 83 THR A N 1
ATOM 643 C CA . THR A 1 83 ? 2.825 -5.210 -10.671 1.00 96.94 83 THR A CA 1
ATOM 644 C C . THR A 1 83 ? 2.756 -6.509 -11.466 1.00 96.94 83 THR A C 1
ATOM 646 O O . THR A 1 83 ? 1.944 -6.657 -12.380 1.00 96.94 83 THR A O 1
ATOM 649 N N . ASP A 1 84 ? 3.577 -7.476 -11.078 1.00 97.06 84 ASP A N 1
ATOM 650 C CA . ASP A 1 84 ? 3.599 -8.822 -11.644 1.00 97.06 84 ASP A CA 1
ATOM 651 C C . ASP A 1 84 ? 3.746 -9.888 -10.545 1.00 97.06 84 ASP A C 1
ATOM 653 O O . ASP A 1 84 ? 3.637 -9.609 -9.349 1.00 97.06 84 ASP A O 1
ATOM 657 N N . HIS A 1 85 ? 3.976 -11.137 -10.947 1.00 97.94 85 HIS A N 1
ATOM 658 C CA . HIS A 1 85 ? 4.116 -12.260 -10.027 1.00 97.94 85 HIS A CA 1
ATOM 659 C C . HIS A 1 85 ? 5.225 -12.082 -8.973 1.00 97.94 85 HIS A C 1
ATOM 661 O O . HIS A 1 85 ? 5.039 -12.549 -7.850 1.00 97.94 85 HIS A O 1
ATOM 667 N N . GLU A 1 86 ? 6.332 -11.396 -9.278 1.00 98.12 86 GLU A N 1
ATOM 668 C CA . GLU A 1 86 ? 7.414 -11.161 -8.312 1.00 98.12 86 GLU A CA 1
ATOM 669 C C . GLU A 1 86 ? 6.944 -10.214 -7.205 1.00 98.12 86 GLU A C 1
ATOM 671 O O . GLU A 1 86 ? 7.164 -10.481 -6.021 1.00 98.12 86 GLU A O 1
ATOM 676 N N . HIS A 1 87 ? 6.199 -9.168 -7.580 1.00 98.31 87 HIS A N 1
ATOM 677 C CA . HIS A 1 87 ? 5.575 -8.247 -6.632 1.00 98.31 87 HIS A CA 1
ATOM 678 C C . HIS A 1 87 ? 4.594 -8.979 -5.720 1.00 98.31 87 HIS A C 1
ATOM 680 O O . HIS A 1 87 ? 4.673 -8.865 -4.499 1.00 98.31 87 HIS A O 1
ATOM 686 N N . ILE A 1 88 ? 3.678 -9.762 -6.299 1.00 97.88 88 ILE A N 1
ATOM 687 C CA . ILE A 1 88 ? 2.663 -10.481 -5.521 1.00 97.88 88 ILE A CA 1
ATOM 688 C C . ILE A 1 88 ? 3.310 -11.490 -4.565 1.00 97.88 88 ILE A C 1
ATOM 690 O O . ILE A 1 88 ? 2.886 -11.591 -3.414 1.00 97.88 88 ILE A O 1
ATOM 694 N N . GLN A 1 89 ? 4.355 -12.202 -4.998 1.00 98.12 89 GLN A N 1
ATOM 695 C CA . GLN A 1 89 ? 5.090 -13.119 -4.126 1.00 98.12 89 GLN A CA 1
ATOM 696 C C . GLN A 1 89 ? 5.767 -12.389 -2.964 1.00 98.12 89 GLN A C 1
ATOM 698 O O . GLN A 1 89 ? 5.673 -12.850 -1.826 1.00 98.12 89 GLN A O 1
ATOM 703 N N . ALA A 1 90 ? 6.433 -11.264 -3.227 1.00 97.75 90 ALA A N 1
ATOM 704 C CA . ALA A 1 90 ? 7.095 -10.482 -2.189 1.00 97.75 90 ALA A CA 1
ATOM 705 C C . ALA A 1 90 ? 6.089 -9.900 -1.183 1.00 97.75 90 ALA A C 1
ATOM 707 O O . ALA A 1 90 ? 6.285 -10.051 0.023 1.00 97.75 90 ALA A O 1
ATOM 708 N N . ILE A 1 91 ? 4.969 -9.348 -1.666 1.00 97.06 91 ILE A N 1
ATOM 709 C CA . ILE A 1 91 ? 3.869 -8.847 -0.831 1.00 97.06 91 ILE A CA 1
ATOM 710 C C . ILE A 1 91 ? 3.318 -9.975 0.045 1.00 97.06 91 ILE A C 1
ATOM 712 O O . ILE A 1 91 ? 3.197 -9.808 1.258 1.00 97.06 91 ILE A O 1
ATOM 716 N N . SER A 1 92 ? 3.021 -11.134 -0.553 1.00 97.00 92 SER A N 1
ATOM 717 C CA . SER A 1 92 ? 2.489 -12.288 0.174 1.00 97.00 92 SER A CA 1
ATOM 718 C C . SER A 1 92 ? 3.446 -12.747 1.269 1.00 97.00 92 SER A C 1
ATOM 720 O O . SER A 1 92 ? 3.007 -12.918 2.398 1.00 97.00 92 SER A O 1
ATOM 722 N N . ARG A 1 93 ? 4.743 -12.911 0.969 1.00 96.81 93 ARG A N 1
ATOM 723 C CA . ARG A 1 93 ? 5.749 -13.306 1.971 1.00 96.81 93 ARG A CA 1
ATOM 724 C C . ARG A 1 93 ? 5.823 -12.281 3.102 1.00 96.81 93 ARG A C 1
ATOM 726 O O . ARG A 1 93 ? 5.677 -12.638 4.263 1.00 96.81 93 ARG A O 1
ATOM 733 N N . CYS A 1 94 ? 5.942 -11.000 2.754 1.00 95.88 94 CYS A N 1
ATOM 734 C CA . CYS A 1 94 ? 6.092 -9.921 3.725 1.00 95.88 94 CYS A CA 1
ATOM 735 C C . CYS A 1 94 ? 4.898 -9.839 4.697 1.00 95.88 94 CYS A C 1
ATOM 737 O O . CYS A 1 94 ? 5.092 -9.630 5.898 1.00 95.88 94 CYS A O 1
ATOM 739 N N . ILE A 1 95 ? 3.672 -10.031 4.194 1.00 94.38 95 ILE A N 1
ATOM 740 C CA . ILE A 1 95 ? 2.442 -10.017 5.000 1.00 94.38 95 ILE A CA 1
ATOM 741 C C . ILE A 1 95 ? 2.278 -11.307 5.810 1.00 94.38 95 ILE A C 1
ATOM 743 O O . ILE A 1 95 ? 1.910 -11.228 6.977 1.00 94.38 95 ILE A O 1
ATOM 747 N N . SER A 1 96 ? 2.569 -12.478 5.237 1.00 89.06 96 SER A N 1
ATOM 748 C CA . SER A 1 96 ? 2.477 -13.762 5.949 1.00 89.06 96 SER A CA 1
ATOM 749 C C . SER A 1 96 ? 3.499 -13.904 7.081 1.00 89.06 96 SER A C 1
ATOM 751 O O . SER A 1 96 ? 3.232 -14.620 8.039 1.00 89.06 96 SER A O 1
ATOM 753 N N . ASP A 1 97 ? 4.620 -13.177 7.030 1.00 76.44 97 ASP A N 1
ATOM 754 C CA . ASP A 1 97 ? 5.581 -13.086 8.141 1.00 76.44 97 ASP A CA 1
ATOM 755 C C . ASP A 1 97 ? 5.016 -12.351 9.374 1.00 76.44 97 ASP A C 1
ATOM 757 O O . ASP A 1 97 ? 5.691 -12.224 10.396 1.00 76.44 97 ASP A O 1
ATOM 761 N N . VAL A 1 98 ? 3.794 -11.816 9.299 1.00 60.16 98 VAL A N 1
ATOM 762 C CA . VAL A 1 98 ? 3.020 -11.444 10.485 1.00 60.16 98 VAL A CA 1
ATOM 763 C C . VAL A 1 98 ? 2.428 -12.735 11.046 1.00 60.16 98 VAL A C 1
ATOM 765 O O . VAL A 1 98 ? 1.290 -13.083 10.749 1.00 60.16 98 VAL A O 1
ATOM 768 N N . SER A 1 99 ? 3.227 -13.475 11.819 1.00 45.16 99 SER A N 1
ATOM 769 C CA . SER A 1 99 ? 2.724 -14.578 12.638 1.00 45.16 99 SER A CA 1
ATOM 770 C C . SER A 1 99 ? 1.509 -14.097 13.428 1.00 45.16 99 SER A C 1
ATOM 772 O O . SER A 1 99 ? 1.595 -13.058 14.088 1.00 45.16 99 SER A O 1
ATOM 774 N N . ASP A 1 100 ? 0.412 -14.846 13.329 1.00 47.12 100 ASP A N 1
ATOM 775 C CA . ASP A 1 100 ? -0.829 -14.689 14.082 1.00 47.12 100 ASP A CA 1
ATOM 776 C C . ASP A 1 100 ? -0.581 -14.113 15.484 1.00 47.12 100 ASP A C 1
ATOM 778 O O . ASP A 1 100 ? -0.045 -14.792 16.358 1.00 47.12 100 ASP A O 1
ATOM 782 N N . SER A 1 101 ? -0.968 -12.855 15.705 1.00 37.84 101 SER A N 1
ATOM 783 C CA . SER A 1 101 ? -1.093 -12.307 17.055 1.00 37.84 101 SER A CA 1
ATOM 784 C C . SER A 1 101 ? -2.457 -12.769 17.578 1.00 37.84 101 SER A C 1
ATOM 786 O O . SER A 1 101 ? -3.478 -12.319 17.046 1.00 37.84 101 SER A O 1
ATOM 788 N N . PRO A 1 102 ? -2.525 -13.685 18.561 1.00 44.50 102 PRO A N 1
ATOM 789 C CA . PRO A 1 102 ? -3.784 -14.213 19.048 1.00 44.50 102 PRO A CA 1
ATOM 790 C C . PRO A 1 102 ? -4.320 -13.259 20.113 1.00 44.50 102 PRO A C 1
ATOM 792 O O . PRO A 1 102 ? -4.238 -13.568 21.286 1.00 44.50 102 PRO A O 1
ATOM 795 N N . ASP A 1 103 ? -4.818 -12.086 19.729 1.00 46.47 103 ASP A N 1
ATOM 796 C CA . ASP A 1 103 ? -5.527 -11.214 20.674 1.00 46.47 103 ASP A CA 1
ATOM 797 C C . ASP A 1 103 ? -6.587 -10.376 19.958 1.00 46.47 103 ASP A C 1
ATOM 799 O O . ASP A 1 103 ? -6.445 -9.182 19.698 1.00 46.47 103 ASP A O 1
ATOM 803 N N . THR A 1 104 ? -7.687 -11.042 19.612 1.00 42.75 104 THR A N 1
ATOM 804 C CA . THR A 1 104 ? -9.025 -10.438 19.668 1.00 42.75 104 THR A CA 1
ATOM 805 C C . THR A 1 104 ? -10.053 -11.555 19.890 1.00 42.75 104 THR A C 1
ATOM 807 O O . THR A 1 104 ? -10.669 -12.049 18.945 1.00 42.75 104 THR A O 1
ATOM 810 N N . GLN A 1 105 ? -10.190 -11.990 21.145 1.00 35.72 105 GLN A N 1
ATOM 811 C CA . GLN A 1 105 ? -11.436 -12.546 21.684 1.00 35.72 105 GLN A CA 1
ATOM 812 C C . GLN A 1 105 ? -11.970 -11.578 22.732 1.00 35.72 105 GLN A C 1
ATOM 814 O O . GLN A 1 105 ? -11.142 -11.067 23.517 1.00 35.72 105 GLN A O 1
#

pLDDT: mean 90.92, std 13.76, range [35.72, 98.31]